Protein AF-A0A1V2IPN2-F1 (afdb_monomer_lite)

Foldseek 3Di:
DDDDDDDPPPDDPPVVVVVVVLVVVLLVLLLVLLVVCVVVVVDDDPVVSVVSNPDSQCVVPVVDPSNLSSDPDPSQPDDDPPRDRDDDDDDD

Radius of gyration: 20.8 Å; chains: 1; bounding box: 39×25×79 Å

pLDDT: mean 72.09, std 19.65, range [37.69, 93.38]

Secondary structure (DSSP, 8-state):
------------SHHHHHHHHHHHHHHHHHHHHHHHHHHTTS---HHHHHHHHHS-GGGG-TTS-HHHHT-SS---S---TT----------

Sequence (92 aa):
MSGADGNIHEQTEDELVADTALDSHAAKLRNSLADELVADGSIVSEEIELAVRTVPRHLFAPDVPLEDAYANDIVPTKRDEHGITISSIFVP

Structure (mmCIF, N/CA/C/O backbone):
data_AF-A0A1V2IPN2-F1
#
_entry.id   AF-A0A1V2IPN2-F1
#
loop_
_atom_site.group_PDB
_atom_site.id
_atom_site.type_symbol
_atom_site.label_atom_id
_atom_site.label_alt_id
_atom_site.label_comp_id
_atom_site.label_asym_id
_atom_site.label_entity_id
_atom_site.label_seq_id
_atom_site.pdbx_PDB_ins_code
_atom_site.Cartn_x
_atom_site.Cartn_y
_atom_site.Cartn_z
_atom_site.occupancy
_atom_site.B_iso_or_equiv
_atom_site.auth_seq_id
_atom_site.auth_comp_id
_atom_site.auth_asym_id
_atom_site.auth_atom_id
_atom_site.pdbx_PDB_model_num
ATOM 1 N N . MET A 1 1 ? -3.607 18.088 -59.551 1.00 43.41 1 MET A N 1
ATOM 2 C CA . MET A 1 1 ? -2.704 16.966 -59.220 1.00 43.41 1 MET A CA 1
ATOM 3 C C . MET A 1 1 ? -2.288 17.107 -57.771 1.00 43.41 1 MET A C 1
ATOM 5 O O . MET A 1 1 ? -1.767 18.162 -57.453 1.00 43.41 1 MET A O 1
ATOM 9 N N . SER A 1 2 ? -2.513 16.049 -56.984 1.00 48.75 2 SER A N 1
ATOM 10 C CA . SER A 1 2 ? -1.777 15.676 -55.762 1.00 48.75 2 SER A CA 1
ATOM 11 C C . SER A 1 2 ? -1.808 16.693 -54.607 1.00 48.75 2 SER A C 1
ATOM 13 O O . SER A 1 2 ? -1.226 17.759 -54.710 1.00 48.75 2 SER A O 1
ATOM 15 N N . GLY A 1 3 ? -2.504 16.468 -53.494 1.00 48.75 3 GLY A N 1
ATOM 16 C CA . GLY A 1 3 ? -2.499 15.252 -52.681 1.00 48.75 3 GLY A CA 1
ATOM 17 C C . GLY A 1 3 ? -1.472 15.443 -51.563 1.00 48.75 3 GLY A C 1
ATOM 18 O O . GLY A 1 3 ? -0.277 15.379 -51.833 1.00 48.75 3 GLY A O 1
ATOM 19 N N . ALA A 1 4 ? -1.952 15.726 -50.354 1.00 48.91 4 ALA A N 1
ATOM 20 C CA . ALA A 1 4 ? -1.203 15.645 -49.100 1.00 48.91 4 ALA A CA 1
ATOM 21 C C . ALA A 1 4 ? -2.214 15.479 -47.954 1.00 48.91 4 ALA A C 1
ATOM 23 O O . ALA A 1 4 ? -2.351 16.329 -47.076 1.00 48.91 4 ALA A O 1
ATOM 24 N N . ASP A 1 5 ? -2.979 14.393 -48.041 1.00 53.50 5 ASP A N 1
ATOM 25 C CA . ASP A 1 5 ? -3.673 13.809 -46.903 1.00 53.50 5 ASP A CA 1
ATOM 26 C C . ASP A 1 5 ? -2.655 13.090 -46.012 1.00 53.50 5 ASP A C 1
ATOM 28 O O . ASP A 1 5 ? -1.742 12.430 -46.509 1.00 53.50 5 ASP A O 1
ATOM 32 N N . GLY A 1 6 ? -2.879 13.166 -44.701 1.00 53.38 6 GLY A N 1
ATOM 33 C CA . GLY A 1 6 ? -2.455 12.130 -43.766 1.00 53.38 6 GLY A CA 1
ATOM 34 C C . GLY A 1 6 ? -1.091 12.331 -43.116 1.00 53.38 6 GLY A C 1
ATOM 35 O O . GLY A 1 6 ? -0.083 11.843 -43.611 1.00 53.38 6 GLY A O 1
ATOM 36 N N . ASN A 1 7 ? -1.093 12.932 -41.925 1.00 46.09 7 ASN A N 1
ATOM 37 C CA . ASN A 1 7 ? -0.409 12.310 -40.791 1.00 46.09 7 ASN A CA 1
ATOM 38 C C . ASN A 1 7 ? -0.996 12.817 -39.465 1.00 46.09 7 ASN A C 1
ATOM 40 O O . ASN A 1 7 ? -0.325 13.499 -38.692 1.00 46.09 7 ASN A O 1
ATOM 44 N N . ILE A 1 8 ? -2.269 12.507 -39.203 1.00 53.38 8 ILE A N 1
ATOM 45 C CA . ILE A 1 8 ? -2.689 12.362 -37.809 1.00 53.38 8 ILE A CA 1
ATOM 46 C C . ILE A 1 8 ? -2.131 11.010 -37.384 1.00 53.38 8 ILE A C 1
ATOM 48 O O . ILE A 1 8 ? -2.581 9.974 -37.859 1.00 53.38 8 ILE A O 1
ATOM 52 N N . HIS A 1 9 ? -1.039 11.037 -36.622 1.00 44.59 9 HIS A N 1
ATOM 53 C CA . HIS A 1 9 ? -0.503 9.831 -36.016 1.00 44.59 9 HIS A CA 1
ATOM 54 C C . HIS A 1 9 ? -1.649 9.171 -35.250 1.00 44.59 9 HIS A C 1
ATOM 56 O O . HIS A 1 9 ? -2.232 9.778 -34.353 1.00 44.59 9 HIS A O 1
ATOM 62 N N . GLU A 1 10 ? -1.979 7.957 -35.670 1.00 46.72 10 GLU A N 1
ATOM 63 C CA . GLU A 1 10 ? -2.863 6.999 -35.019 1.00 46.72 10 GLU A CA 1
ATOM 64 C C . GLU A 1 10 ? -2.190 6.577 -33.707 1.00 46.72 10 GLU A C 1
ATOM 66 O O . GLU A 1 10 ? -1.627 5.498 -33.556 1.00 46.72 10 GLU A O 1
ATOM 71 N N . GLN A 1 11 ? -2.113 7.533 -32.787 1.00 42.00 11 GLN A N 1
ATOM 72 C CA . GLN A 1 11 ? -1.606 7.337 -31.453 1.00 42.00 11 GLN A CA 1
ATOM 73 C C . GLN A 1 11 ? -2.738 6.731 -30.624 1.00 42.00 11 GLN A C 1
ATOM 75 O O . GLN A 1 11 ? -3.667 7.412 -30.199 1.00 42.00 11 GLN A O 1
ATOM 80 N N . THR A 1 12 ? -2.564 5.434 -30.359 1.00 55.09 12 THR A N 1
ATOM 81 C CA . THR A 1 12 ? -2.544 4.961 -28.975 1.00 55.09 12 THR A CA 1
ATOM 82 C C . THR A 1 12 ? -3.876 4.463 -28.400 1.00 55.09 12 THR A C 1
ATOM 84 O O . THR A 1 12 ? -4.368 4.945 -27.385 1.00 55.09 12 THR A O 1
ATOM 87 N N . GLU A 1 13 ? -4.435 3.412 -28.996 1.00 54.44 13 GLU A N 1
ATOM 88 C CA . GLU A 1 13 ? -5.438 2.583 -28.304 1.00 54.44 13 GLU A CA 1
ATOM 89 C C . GLU A 1 13 ? -4.768 1.555 -27.365 1.00 54.44 13 GLU A C 1
ATOM 91 O O . GLU A 1 13 ? -5.335 1.188 -26.342 1.00 54.44 13 GLU A O 1
ATOM 96 N N . ASP A 1 14 ? -3.527 1.148 -27.660 1.00 53.88 14 ASP A N 1
ATOM 97 C CA . ASP A 1 14 ? -2.801 0.087 -26.939 1.00 53.88 14 ASP A CA 1
ATOM 98 C C . ASP A 1 14 ? -2.165 0.567 -25.608 1.00 53.88 14 ASP A C 1
ATOM 100 O O . ASP A 1 14 ? -2.225 -0.122 -24.592 1.00 53.88 14 ASP A O 1
ATOM 104 N N . GLU A 1 15 ? -1.630 1.795 -25.548 1.00 55.16 15 GLU A N 1
ATOM 105 C CA . GLU A 1 15 ? -1.040 2.371 -24.312 1.00 55.16 15 GLU A CA 1
ATOM 106 C C . GLU A 1 15 ? -2.128 2.766 -23.298 1.00 55.16 15 GLU A C 1
ATOM 108 O O . GLU A 1 15 ? -1.953 2.568 -22.101 1.00 55.16 15 GLU A O 1
ATOM 113 N N . LEU A 1 16 ? -3.294 3.246 -23.761 1.00 61.38 16 LEU A N 1
ATOM 114 C CA . LEU A 1 16 ? -4.425 3.589 -22.885 1.00 61.38 16 LEU A CA 1
ATOM 115 C C . LEU A 1 16 ? -4.984 2.342 -22.174 1.00 61.38 16 LEU A C 1
ATOM 117 O O . LEU A 1 16 ? -5.412 2.399 -21.016 1.00 61.38 16 LEU A O 1
ATOM 121 N N . VAL A 1 17 ? -4.970 1.198 -22.864 1.00 67.31 17 VAL A N 1
ATOM 122 C CA . VAL A 1 17 ? -5.375 -0.096 -22.303 1.00 67.31 17 VAL A CA 1
ATOM 123 C C . VAL A 1 17 ? -4.329 -0.610 -21.314 1.00 67.31 17 VAL A C 1
ATOM 125 O O . VAL A 1 17 ? -4.709 -1.129 -20.262 1.00 67.31 17 VAL A O 1
ATOM 128 N N . ALA A 1 18 ? -3.037 -0.421 -21.597 1.00 71.94 18 ALA A N 1
ATOM 129 C CA . ALA A 1 18 ? -1.957 -0.769 -20.676 1.00 71.94 18 ALA A CA 1
ATOM 130 C C . ALA A 1 18 ? -2.029 0.035 -19.365 1.00 71.94 18 ALA A C 1
ATOM 132 O O . ALA A 1 18 ? -1.988 -0.565 -18.290 1.00 71.94 18 ALA A O 1
ATOM 133 N N . ASP A 1 19 ? -2.239 1.352 -19.439 1.00 74.88 19 ASP A N 1
ATOM 134 C CA . ASP A 1 19 ? -2.396 2.217 -18.261 1.00 74.88 19 ASP A CA 1
ATOM 135 C C . ASP A 1 19 ? -3.634 1.844 -17.438 1.00 74.88 19 ASP A C 1
ATOM 137 O O . ASP A 1 19 ? -3.568 1.720 -16.216 1.00 74.88 19 ASP A O 1
ATOM 141 N N . THR A 1 20 ? -4.764 1.570 -18.095 1.00 80.19 20 THR A N 1
ATOM 142 C CA . THR A 1 20 ? -5.995 1.148 -17.403 1.00 80.19 20 THR A CA 1
ATOM 143 C C . THR A 1 20 ? -5.830 -0.220 -16.727 1.00 80.19 20 T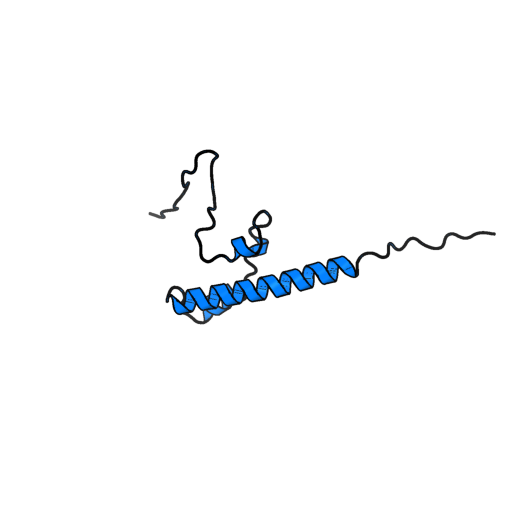HR A C 1
ATOM 145 O O . THR A 1 20 ? -6.334 -0.447 -15.620 1.00 80.19 20 THR A O 1
ATOM 148 N N . ALA A 1 21 ? -5.123 -1.154 -17.372 1.00 82.62 21 ALA A N 1
ATOM 149 C CA . ALA A 1 21 ? -4.818 -2.464 -16.803 1.00 82.62 21 ALA A CA 1
ATOM 150 C C . ALA A 1 21 ? -3.853 -2.356 -15.611 1.00 82.62 21 ALA A C 1
ATOM 152 O O . ALA A 1 21 ? -4.058 -3.038 -14.601 1.00 82.62 21 ALA A O 1
ATOM 153 N N . LEU A 1 22 ? -2.855 -1.473 -15.700 1.00 86.12 22 LEU A N 1
ATOM 154 C CA . LEU A 1 22 ? -1.926 -1.165 -14.617 1.00 86.12 22 LEU A CA 1
ATOM 155 C C . LEU A 1 22 ? -2.657 -0.546 -13.424 1.00 86.12 22 LEU A C 1
ATOM 157 O O . LEU A 1 22 ? -2.484 -1.020 -12.303 1.00 86.12 22 LEU A O 1
ATOM 161 N N . ASP A 1 23 ? -3.541 0.423 -13.657 1.00 87.69 23 ASP A N 1
ATOM 162 C CA . ASP A 1 23 ? -4.327 1.068 -12.600 1.00 87.69 23 ASP A CA 1
ATOM 163 C C . ASP A 1 23 ? -5.275 0.071 -11.910 1.00 87.69 23 ASP A C 1
ATOM 165 O O . ASP A 1 23 ? -5.351 -0.011 -10.680 1.00 87.69 23 ASP A O 1
ATOM 169 N N 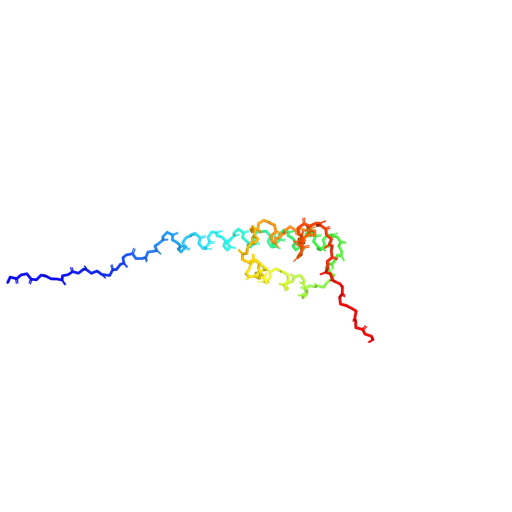. SER A 1 24 ? -5.907 -0.804 -12.700 1.00 90.44 24 SER A N 1
ATOM 170 C CA . SER A 1 24 ? -6.747 -1.898 -12.196 1.00 90.44 24 SER A CA 1
ATOM 171 C C . SER A 1 24 ? -5.956 -2.905 -11.354 1.00 90.44 24 SER A C 1
ATOM 173 O O . SER A 1 24 ? -6.461 -3.427 -10.356 1.00 90.44 24 SER A O 1
ATOM 175 N N . HIS A 1 25 ? -4.720 -3.212 -11.747 1.00 92.00 25 HIS A N 1
ATOM 176 C CA . HIS A 1 25 ? -3.844 -4.105 -10.995 1.00 92.00 25 HIS A CA 1
ATOM 177 C C . HIS A 1 25 ? -3.339 -3.444 -9.706 1.00 92.00 25 HIS A C 1
ATOM 179 O O . HIS A 1 25 ? -3.432 -4.044 -8.633 1.00 92.00 25 HIS A O 1
ATOM 185 N N . ALA A 1 26 ? -2.928 -2.178 -9.784 1.00 91.88 26 ALA A N 1
ATOM 186 C CA . ALA A 1 26 ? -2.538 -1.362 -8.643 1.00 91.88 26 ALA A CA 1
ATOM 187 C C . ALA A 1 26 ? -3.675 -1.232 -7.620 1.00 91.88 26 ALA A C 1
ATOM 189 O O . ALA A 1 26 ? -3.436 -1.294 -6.416 1.00 91.88 26 ALA A O 1
ATOM 190 N N . ALA A 1 27 ? -4.925 -1.098 -8.076 1.00 92.25 27 ALA A N 1
ATOM 191 C CA . ALA A 1 27 ? -6.097 -1.065 -7.206 1.00 92.25 27 ALA A CA 1
ATOM 192 C C . ALA A 1 27 ? -6.291 -2.372 -6.426 1.00 92.25 27 ALA A C 1
ATOM 194 O O . ALA A 1 27 ? -6.605 -2.333 -5.236 1.00 92.25 27 ALA A O 1
ATOM 195 N N . LYS A 1 28 ? -6.062 -3.529 -7.060 1.00 92.88 28 LYS A N 1
ATOM 196 C CA . LYS A 1 28 ? -6.135 -4.834 -6.382 1.00 92.88 28 LYS A CA 1
ATOM 197 C C . LYS A 1 28 ? -5.063 -4.964 -5.303 1.00 92.88 28 LYS A C 1
ATOM 199 O O . LYS A 1 28 ? -5.393 -5.314 -4.175 1.00 92.88 28 LYS A O 1
ATOM 204 N N . LEU A 1 29 ? -3.813 -4.640 -5.635 1.00 93.00 29 LEU A N 1
ATOM 205 C CA . LEU A 1 29 ? -2.691 -4.701 -4.692 1.00 93.00 29 LEU A CA 1
ATOM 206 C C . LEU A 1 29 ? -2.889 -3.741 -3.514 1.00 93.00 29 LEU A C 1
ATOM 208 O O . LEU A 1 29 ? -2.732 -4.127 -2.361 1.00 93.00 29 LEU A O 1
ATOM 212 N N . ARG A 1 30 ? -3.335 -2.513 -3.794 1.00 93.12 30 ARG A N 1
ATOM 213 C CA . ARG A 1 30 ? -3.652 -1.508 -2.774 1.00 93.12 30 ARG A CA 1
ATOM 214 C C . ARG A 1 30 ? -4.748 -1.969 -1.815 1.00 93.12 30 ARG A C 1
ATOM 216 O O . ARG A 1 30 ? -4.622 -1.765 -0.612 1.00 93.12 30 ARG A O 1
ATOM 223 N N . ASN A 1 31 ? -5.809 -2.585 -2.337 1.00 93.38 31 ASN A N 1
ATOM 224 C CA . ASN A 1 31 ? -6.884 -3.118 -1.505 1.00 93.38 31 ASN A CA 1
ATOM 225 C C . ASN A 1 31 ? -6.416 -4.296 -0.648 1.00 93.38 31 ASN A C 1
ATOM 227 O O . ASN A 1 31 ? -6.746 -4.319 0.531 1.00 93.38 31 ASN A O 1
ATOM 231 N N . SER A 1 32 ? -5.608 -5.201 -1.209 1.00 91.75 32 SER A N 1
ATOM 232 C CA . SER A 1 32 ? -5.025 -6.322 -0.462 1.00 91.75 32 SER A CA 1
ATOM 233 C C . SER A 1 32 ? -4.146 -5.834 0.691 1.00 91.75 32 SER A C 1
ATOM 235 O O . SER A 1 32 ? -4.302 -6.289 1.818 1.00 91.75 32 SER A O 1
ATOM 237 N N . LEU A 1 33 ? -3.275 -4.850 0.439 1.00 89.75 33 LEU A N 1
ATOM 238 C CA . LEU A 1 33 ? -2.440 -4.249 1.481 1.00 89.75 33 LEU A CA 1
ATOM 239 C C . LEU A 1 33 ? -3.290 -3.589 2.578 1.00 89.75 33 LEU A C 1
ATOM 241 O O . LEU A 1 33 ? -2.993 -3.730 3.761 1.00 89.75 33 LEU A O 1
ATOM 245 N N . ALA A 1 34 ? -4.351 -2.870 2.202 1.00 89.94 34 ALA A N 1
ATOM 246 C CA . ALA A 1 34 ? -5.259 -2.269 3.174 1.00 89.94 34 ALA A CA 1
ATOM 247 C C . ALA A 1 34 ? -5.945 -3.336 4.047 1.00 89.94 34 ALA A C 1
ATOM 249 O O . ALA A 1 34 ? -6.008 -3.162 5.262 1.00 89.94 34 ALA A O 1
ATOM 250 N N . ASP A 1 35 ? -6.394 -4.446 3.451 1.00 90.88 35 ASP A N 1
ATOM 251 C CA . ASP A 1 35 ? -7.000 -5.570 4.178 1.00 90.88 35 ASP A CA 1
ATOM 252 C C . ASP A 1 35 ? -6.017 -6.178 5.192 1.00 90.88 35 ASP A C 1
ATOM 254 O O . ASP A 1 35 ? -6.381 -6.414 6.345 1.00 90.88 35 ASP A O 1
ATOM 258 N N . GLU A 1 36 ? -4.758 -6.383 4.793 1.00 89.31 36 GLU A N 1
ATOM 259 C CA . GLU A 1 36 ? -3.702 -6.895 5.673 1.00 89.31 36 GLU A CA 1
ATOM 260 C C . GLU A 1 36 ? -3.415 -5.954 6.849 1.00 89.31 36 GLU A C 1
ATOM 262 O O . GLU A 1 36 ? -3.341 -6.400 7.992 1.00 89.31 36 GLU A O 1
ATOM 267 N N . LEU A 1 37 ? -3.294 -4.648 6.593 1.00 88.31 37 LEU A N 1
ATOM 268 C CA . LEU A 1 37 ? -3.008 -3.650 7.629 1.00 88.31 37 LEU A CA 1
ATOM 269 C C . LEU A 1 37 ? -4.158 -3.486 8.632 1.00 88.31 37 LEU A C 1
ATOM 271 O O . LEU A 1 37 ? -3.917 -3.226 9.812 1.00 88.31 37 LEU A O 1
ATOM 275 N N . VAL A 1 38 ? -5.405 -3.639 8.182 1.00 89.00 38 VAL A N 1
ATOM 276 C CA . VAL A 1 38 ? -6.575 -3.681 9.071 1.00 89.00 38 VAL A CA 1
ATOM 277 C C . VAL A 1 38 ? -6.570 -4.971 9.895 1.00 89.00 38 VAL A C 1
ATOM 279 O O . VAL A 1 38 ? -6.784 -4.922 11.106 1.00 89.00 38 VAL A O 1
ATOM 282 N N . ALA A 1 39 ? -6.283 -6.119 9.273 1.00 87.69 39 ALA A N 1
ATOM 283 C CA . ALA A 1 39 ? -6.240 -7.413 9.957 1.00 87.69 39 ALA A CA 1
ATOM 284 C C . ALA A 1 39 ? -5.135 -7.495 11.027 1.00 87.69 39 ALA A C 1
ATOM 286 O O . ALA A 1 39 ? -5.345 -8.100 12.077 1.00 87.69 39 ALA A O 1
ATOM 287 N N . ASP A 1 40 ? -3.988 -6.860 10.782 1.00 86.50 40 ASP A N 1
ATOM 288 C CA . ASP A 1 40 ? -2.875 -6.734 11.733 1.00 86.50 40 ASP A CA 1
ATOM 289 C C . ASP A 1 40 ? -3.166 -5.731 12.873 1.00 86.50 40 ASP A C 1
ATOM 291 O O . ASP A 1 40 ? -2.443 -5.659 13.865 1.00 86.50 40 ASP A O 1
ATOM 295 N N . GLY A 1 41 ? -4.249 -4.951 12.770 1.00 86.69 41 GLY A N 1
ATOM 296 C CA . GLY A 1 41 ? -4.591 -3.899 13.732 1.00 86.69 41 GLY A CA 1
ATOM 297 C C . GLY A 1 41 ? -3.738 -2.632 13.597 1.00 86.69 41 GLY A C 1
ATOM 298 O O . GLY A 1 41 ? -3.829 -1.740 14.442 1.00 86.69 41 GLY A O 1
ATOM 299 N N . SER A 1 42 ? -2.937 -2.531 12.533 1.00 84.94 42 SER A N 1
ATOM 300 C CA . SER A 1 42 ? -2.135 -1.352 12.185 1.00 84.94 42 SER A CA 1
ATOM 301 C C . SER A 1 42 ? -3.006 -0.174 11.709 1.00 84.94 42 SER A C 1
ATOM 303 O O . SER A 1 42 ? -2.657 0.987 11.927 1.00 84.94 42 SER A O 1
ATOM 305 N N . ILE A 1 43 ? -4.166 -0.453 11.101 1.00 88.94 43 ILE A N 1
ATOM 306 C CA . ILE A 1 43 ? -5.204 0.536 10.773 1.00 88.94 43 ILE A CA 1
ATOM 307 C C . ILE A 1 43 ? -6.429 0.290 11.654 1.00 88.94 43 ILE A C 1
ATOM 309 O O . ILE A 1 43 ? -7.056 -0.762 11.585 1.00 88.94 43 ILE A O 1
ATOM 313 N N . VAL A 1 44 ? -6.784 1.290 12.461 1.00 85.81 44 VAL A N 1
ATOM 314 C CA . VAL A 1 44 ? -7.912 1.224 13.410 1.00 85.81 44 VAL A CA 1
ATOM 315 C C . VAL A 1 44 ? -9.063 2.173 13.070 1.00 85.81 44 VAL A C 1
ATOM 317 O O . VAL A 1 44 ? -10.154 2.028 13.615 1.00 85.81 44 VAL A O 1
ATOM 320 N N . SER A 1 45 ? -8.827 3.144 12.183 1.00 92.12 45 SER A N 1
ATOM 321 C CA . SER A 1 45 ? -9.803 4.171 11.807 1.00 92.12 45 SER A CA 1
ATOM 322 C C . SER A 1 45 ? -10.255 3.990 10.365 1.00 92.12 45 SER A C 1
ATOM 324 O O . SER A 1 45 ? -9.423 3.855 9.466 1.00 92.12 45 SER A O 1
ATOM 326 N N . GLU A 1 46 ? -11.563 4.094 10.139 1.00 88.44 46 GLU A N 1
ATOM 327 C CA . GLU A 1 46 ? -12.174 4.013 8.808 1.00 88.44 46 GLU A CA 1
ATOM 328 C C . GLU A 1 46 ? -11.645 5.111 7.869 1.00 88.44 46 GLU A C 1
ATOM 330 O O . GLU A 1 46 ? -11.390 4.855 6.692 1.00 88.44 46 GLU A O 1
ATOM 335 N N . GLU A 1 47 ? -11.367 6.320 8.383 1.00 91.12 47 GLU A N 1
ATOM 336 C CA . GLU A 1 47 ? -10.783 7.382 7.554 1.00 91.12 47 GLU A CA 1
ATOM 337 C C . GLU A 1 47 ? -9.361 7.042 7.076 1.00 91.12 47 GLU A C 1
ATOM 339 O O . GLU A 1 47 ? -8.973 7.413 5.966 1.00 91.12 47 GLU A O 1
ATOM 344 N N . ILE A 1 48 ? -8.585 6.321 7.893 1.00 89.06 48 ILE A N 1
ATOM 345 C CA . ILE A 1 48 ? -7.224 5.894 7.543 1.00 89.06 48 ILE A CA 1
ATOM 346 C C . ILE A 1 48 ? -7.285 4.760 6.520 1.00 89.06 48 ILE A C 1
ATOM 348 O O . ILE A 1 48 ? -6.553 4.798 5.533 1.00 89.06 48 ILE A O 1
ATOM 352 N N . GLU A 1 49 ? -8.184 3.791 6.707 1.00 90.94 49 GLU A N 1
ATOM 353 C CA . GLU A 1 49 ? -8.417 2.726 5.728 1.00 90.94 49 GLU A CA 1
ATOM 354 C C . GLU A 1 49 ? -8.772 3.314 4.358 1.00 90.94 49 GLU A C 1
ATOM 356 O O . GLU A 1 49 ? -8.147 2.979 3.348 1.00 90.94 49 GLU A O 1
ATOM 361 N N . LEU A 1 50 ? -9.722 4.254 4.323 1.00 91.31 50 LEU A N 1
ATOM 362 C CA . LEU A 1 50 ? -10.139 4.912 3.089 1.00 91.31 50 LEU A CA 1
ATOM 363 C C . LEU A 1 50 ? -8.975 5.650 2.420 1.00 91.31 50 LEU A C 1
ATOM 365 O O . LEU A 1 50 ? -8.805 5.560 1.201 1.00 91.31 50 LEU A O 1
ATOM 369 N N . ALA A 1 51 ? -8.155 6.358 3.199 1.00 90.81 51 ALA A N 1
ATOM 370 C CA . ALA A 1 51 ? -6.981 7.043 2.676 1.00 90.81 51 ALA A CA 1
ATOM 371 C C . ALA A 1 51 ? -5.998 6.054 2.029 1.00 90.81 51 ALA A C 1
ATOM 373 O O . ALA A 1 51 ? -5.584 6.259 0.885 1.00 90.81 51 ALA A O 1
ATOM 374 N N . VAL A 1 52 ? -5.684 4.943 2.701 1.00 89.19 52 VAL A N 1
ATOM 375 C CA . VAL A 1 52 ? -4.783 3.903 2.175 1.00 89.19 52 VAL A CA 1
ATOM 376 C C . VAL A 1 52 ? -5.349 3.263 0.902 1.00 89.19 52 VAL A C 1
ATOM 378 O O . VAL A 1 52 ? -4.606 3.041 -0.055 1.00 89.19 52 VAL A O 1
ATOM 381 N N . ARG A 1 53 ? -6.667 3.044 0.832 1.00 92.38 53 ARG A N 1
ATOM 382 C CA . ARG A 1 53 ? -7.353 2.515 -0.362 1.00 92.38 53 ARG A CA 1
ATOM 383 C C . ARG A 1 53 ? -7.471 3.507 -1.514 1.00 92.38 53 ARG A C 1
ATOM 385 O O . ARG A 1 53 ? -7.738 3.089 -2.641 1.00 92.38 53 ARG A O 1
ATOM 392 N N . THR A 1 54 ? -7.282 4.797 -1.267 1.00 91.56 54 THR A N 1
ATOM 393 C CA . THR A 1 54 ? -7.457 5.840 -2.288 1.00 91.56 54 THR A CA 1
ATOM 394 C C . THR A 1 54 ? -6.124 6.304 -2.860 1.00 91.56 54 THR A C 1
ATOM 396 O O . THR A 1 54 ? -6.036 6.577 -4.053 1.00 91.56 54 THR A O 1
ATOM 399 N N . VAL A 1 55 ? -5.071 6.377 -2.043 1.00 91.94 55 VAL A N 1
ATOM 400 C CA . VAL A 1 55 ? -3.790 6.953 -2.467 1.00 91.94 55 VAL A CA 1
ATOM 401 C C . VAL A 1 55 ? -3.015 5.979 -3.374 1.00 91.94 55 VAL A C 1
ATOM 403 O O . VAL A 1 55 ? -2.634 4.885 -2.941 1.00 91.94 55 VAL A O 1
ATOM 406 N N . PRO A 1 56 ? -2.706 6.358 -4.628 1.00 89.50 56 PRO A N 1
ATOM 407 C CA . PRO A 1 56 ? -1.918 5.533 -5.539 1.00 89.50 56 PRO A CA 1
ATOM 408 C C . PRO A 1 56 ? -0.422 5.604 -5.181 1.00 89.50 56 PRO A C 1
ATOM 410 O O . PRO A 1 56 ? 0.356 6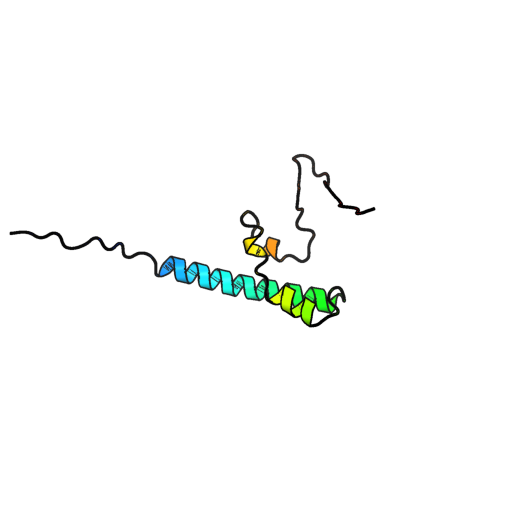.324 -5.802 1.00 89.50 56 PRO A O 1
ATOM 413 N N . ARG A 1 57 ? -0.012 4.847 -4.153 1.00 89.19 57 ARG A N 1
ATOM 414 C CA . ARG A 1 57 ? 1.374 4.794 -3.643 1.00 89.19 57 ARG A CA 1
ATOM 415 C C . ARG A 1 57 ? 2.436 4.578 -4.734 1.00 89.19 57 ARG A C 1
ATOM 417 O O . ARG A 1 57 ? 3.508 5.165 -4.640 1.00 89.19 57 ARG A O 1
ATOM 424 N N . HIS A 1 58 ? 2.132 3.795 -5.769 1.00 86.81 58 HIS A N 1
ATOM 425 C CA . HIS A 1 58 ? 3.044 3.501 -6.881 1.00 86.81 58 HIS A CA 1
ATOM 426 C C . HIS A 1 58 ? 3.491 4.747 -7.669 1.00 86.81 58 HIS A C 1
ATOM 428 O O . HIS A 1 58 ? 4.618 4.785 -8.150 1.00 86.81 58 HIS A O 1
ATOM 434 N N . LEU A 1 59 ? 2.678 5.812 -7.721 1.00 87.25 59 LEU A N 1
ATOM 435 C CA . LEU A 1 59 ? 3.066 7.073 -8.373 1.00 87.25 59 LEU A CA 1
ATOM 436 C C . LEU A 1 59 ? 4.204 7.804 -7.640 1.00 87.25 59 LEU A C 1
ATOM 438 O O . LEU A 1 59 ? 4.872 8.652 -8.225 1.00 87.25 59 LEU A O 1
ATOM 442 N N . PHE A 1 60 ? 4.437 7.478 -6.366 1.00 84.06 60 PHE A N 1
ATOM 443 C CA . PHE A 1 60 ? 5.519 8.045 -5.558 1.00 84.06 60 PHE A CA 1
ATOM 444 C C . PHE A 1 60 ? 6.802 7.198 -5.594 1.00 84.06 60 PHE A C 1
ATOM 446 O O . PHE A 1 60 ? 7.801 7.594 -4.997 1.00 84.06 60 PHE A O 1
ATOM 453 N N . ALA A 1 61 ? 6.785 6.048 -6.276 1.00 82.94 61 ALA A N 1
ATOM 454 C CA . ALA A 1 61 ? 7.916 5.131 -6.399 1.00 82.94 61 ALA A CA 1
ATOM 455 C C . ALA A 1 61 ? 8.053 4.620 -7.851 1.00 82.94 61 ALA A C 1
ATOM 457 O O . ALA A 1 61 ? 7.891 3.426 -8.094 1.00 82.94 61 ALA A O 1
ATOM 458 N N . 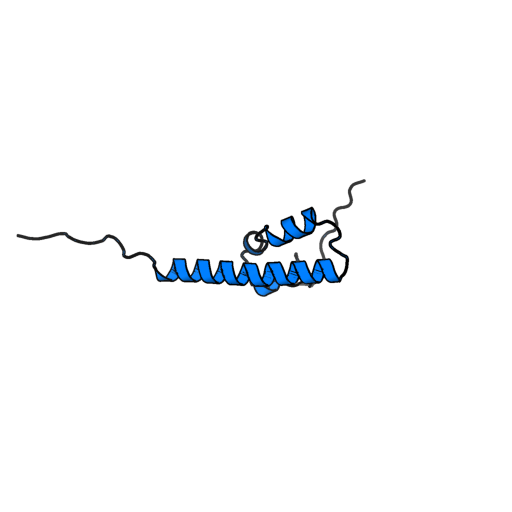PRO A 1 62 ? 8.342 5.508 -8.824 1.00 80.31 62 PRO A N 1
ATOM 459 C CA . PRO A 1 62 ? 8.362 5.152 -10.248 1.00 80.31 62 PRO A CA 1
ATOM 460 C C . PRO A 1 62 ? 9.447 4.126 -10.610 1.00 80.31 62 PRO A C 1
ATOM 462 O O . PRO A 1 62 ? 9.294 3.394 -11.582 1.00 80.31 62 PRO A O 1
ATOM 465 N N . ASP A 1 63 ? 10.522 4.054 -9.823 1.00 83.94 63 ASP A N 1
ATOM 466 C CA . ASP A 1 63 ? 11.638 3.125 -10.037 1.00 83.94 63 ASP A CA 1
ATOM 467 C C . ASP A 1 63 ? 11.439 1.761 -9.342 1.00 83.94 63 ASP A C 1
ATOM 469 O O . ASP A 1 63 ? 12.321 0.903 -9.396 1.00 83.94 63 ASP A O 1
ATOM 473 N N . VAL A 1 64 ? 10.309 1.557 -8.653 1.00 84.06 64 VAL A N 1
ATOM 474 C CA . VAL A 1 64 ? 10.009 0.336 -7.891 1.00 84.06 64 VAL A CA 1
ATOM 475 C C . VAL A 1 64 ? 8.938 -0.479 -8.625 1.00 84.06 64 VAL A C 1
ATOM 477 O O . VAL A 1 64 ? 7.931 0.093 -9.050 1.00 84.06 64 VAL A O 1
ATOM 480 N N . PRO A 1 65 ? 9.103 -1.811 -8.765 1.00 87.12 65 PRO A N 1
ATOM 481 C CA . PRO A 1 65 ? 8.062 -2.669 -9.316 1.00 87.12 65 PRO A CA 1
ATOM 482 C C . PRO A 1 65 ? 6.733 -2.498 -8.575 1.00 87.12 65 PRO A C 1
ATOM 484 O O . PRO A 1 65 ? 6.699 -2.330 -7.358 1.00 87.12 65 PRO A O 1
ATOM 487 N N . LEU A 1 66 ? 5.620 -2.570 -9.304 1.00 86.75 66 LEU A N 1
ATOM 488 C CA . LEU A 1 66 ? 4.292 -2.303 -8.747 1.00 86.75 66 LEU A CA 1
ATOM 489 C C . LEU A 1 66 ? 3.944 -3.213 -7.555 1.00 86.75 66 LEU A C 1
ATOM 491 O O . LEU A 1 66 ? 3.350 -2.754 -6.582 1.00 86.75 66 LEU A O 1
ATOM 495 N N . GLU A 1 67 ? 4.333 -4.485 -7.625 1.00 85.81 67 GLU A N 1
ATOM 496 C CA . GLU A 1 67 ? 4.154 -5.455 -6.540 1.00 85.81 67 GLU A CA 1
ATOM 497 C C . GLU A 1 67 ? 4.951 -5.050 -5.294 1.00 85.81 67 GLU A C 1
ATOM 499 O O . GLU A 1 67 ? 4.391 -4.989 -4.2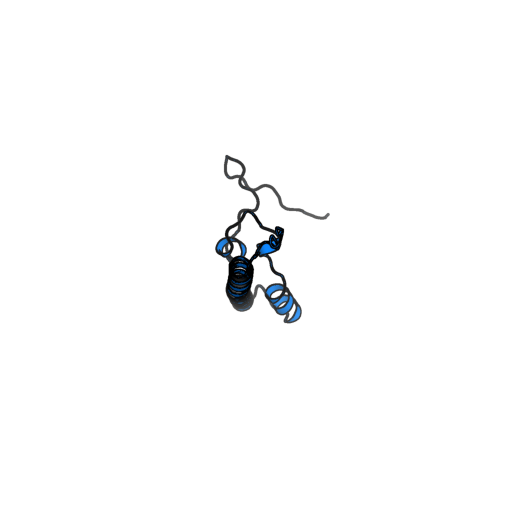02 1.00 85.81 67 GLU A O 1
ATOM 504 N N . ASP A 1 68 ? 6.216 -4.658 -5.466 1.00 84.62 68 ASP A N 1
ATOM 505 C CA . ASP A 1 68 ? 7.084 -4.191 -4.380 1.00 84.62 68 ASP A CA 1
ATOM 506 C C . ASP A 1 68 ? 6.582 -2.873 -3.771 1.00 84.62 68 ASP A C 1
ATOM 508 O O . ASP A 1 68 ? 6.678 -2.661 -2.564 1.00 84.62 68 ASP A O 1
ATOM 512 N N . ALA A 1 69 ? 5.991 -1.985 -4.576 1.00 87.31 69 ALA A N 1
ATOM 513 C CA . ALA A 1 69 ? 5.418 -0.726 -4.098 1.00 87.31 69 ALA A CA 1
ATOM 514 C C . ALA A 1 69 ? 4.229 -0.931 -3.136 1.00 87.31 69 ALA A C 1
ATOM 516 O O . ALA A 1 69 ? 3.937 -0.045 -2.324 1.00 87.31 69 ALA A O 1
ATOM 517 N N . TYR A 1 70 ? 3.557 -2.083 -3.224 1.00 89.06 70 TYR A N 1
ATOM 518 C CA . TYR A 1 70 ? 2.437 -2.484 -2.368 1.00 89.06 70 TYR A CA 1
ATOM 519 C C . TYR A 1 70 ? 2.755 -3.666 -1.450 1.00 89.06 70 TYR A C 1
ATOM 521 O O . TYR A 1 70 ? 1.872 -4.105 -0.715 1.00 89.06 70 TYR A O 1
ATOM 529 N N . ALA A 1 71 ? 3.993 -4.154 -1.444 1.00 84.19 71 ALA A N 1
ATOM 530 C CA . ALA A 1 71 ? 4.416 -5.161 -0.494 1.00 84.19 71 ALA A CA 1
ATOM 531 C C . ALA A 1 71 ? 4.266 -4.612 0.932 1.00 84.19 71 ALA A C 1
ATOM 533 O O . ALA A 1 71 ? 4.717 -3.505 1.243 1.00 84.19 71 ALA A O 1
ATOM 534 N N . ASN A 1 72 ? 3.673 -5.414 1.815 1.00 72.69 72 ASN A N 1
ATOM 535 C CA . ASN A 1 72 ? 3.658 -5.168 3.258 1.00 72.69 72 ASN A CA 1
ATOM 536 C C . ASN A 1 72 ? 5.000 -5.563 3.914 1.00 72.69 72 ASN A C 1
ATOM 538 O O . ASN A 1 72 ? 5.058 -6.012 5.055 1.00 72.69 72 ASN A O 1
ATOM 542 N N . ASP A 1 73 ? 6.083 -5.455 3.146 1.00 61.56 73 ASP A N 1
ATOM 543 C CA . ASP A 1 73 ? 7.457 -5.661 3.577 1.00 61.56 73 ASP A CA 1
ATOM 544 C C . ASP A 1 73 ? 8.143 -4.290 3.632 1.00 61.56 73 ASP A C 1
ATOM 546 O O . ASP A 1 73 ? 7.688 -3.309 3.032 1.00 61.56 73 ASP A O 1
ATOM 550 N N . ILE A 1 74 ? 9.245 -4.190 4.367 1.00 49.09 74 ILE A N 1
ATOM 551 C CA . ILE A 1 74 ? 10.062 -2.983 4.395 1.00 49.09 74 ILE A CA 1
ATOM 552 C C . ILE A 1 74 ? 10.617 -2.793 2.982 1.00 49.09 74 ILE A C 1
ATOM 554 O O . ILE A 1 74 ? 11.660 -3.351 2.647 1.00 49.09 74 ILE A O 1
ATOM 558 N N . VAL A 1 75 ? 9.947 -1.979 2.155 1.00 47.41 75 VAL A N 1
ATOM 559 C CA . VAL A 1 75 ? 10.550 -1.437 0.935 1.00 47.41 75 VAL A CA 1
ATOM 560 C C . VAL A 1 75 ? 11.778 -0.670 1.415 1.00 47.41 75 VAL A C 1
ATOM 562 O O . VAL A 1 75 ? 11.634 0.329 2.124 1.00 47.41 75 VAL A O 1
ATOM 565 N N . PRO A 1 76 ? 12.996 -1.144 1.130 1.00 45.94 76 PRO A N 1
ATOM 566 C CA . PRO A 1 76 ? 14.192 -0.538 1.673 1.00 45.94 76 PRO A CA 1
ATOM 567 C C . PRO A 1 76 ? 14.404 0.781 0.938 1.00 45.94 76 PRO A C 1
ATOM 569 O O . PRO A 1 76 ? 14.983 0.824 -0.141 1.00 45.94 76 PRO A O 1
ATOM 572 N N . THR A 1 77 ? 13.915 1.869 1.532 1.00 44.16 77 THR A N 1
ATOM 573 C CA . THR A 1 77 ? 13.884 3.216 0.941 1.00 44.16 77 THR A CA 1
ATOM 574 C C . THR A 1 77 ? 15.281 3.779 0.645 1.00 44.16 77 THR A C 1
ATOM 576 O O . THR A 1 77 ? 15.413 4.761 -0.076 1.00 44.16 77 THR A O 1
ATOM 579 N N . LYS A 1 78 ? 16.342 3.147 1.159 1.00 37.69 78 LYS A N 1
ATOM 580 C CA . LYS A 1 78 ? 17.737 3.345 0.755 1.00 37.69 78 LYS A CA 1
ATOM 581 C C . LYS A 1 78 ? 18.504 2.046 0.971 1.00 37.69 78 LYS A C 1
ATOM 583 O O . LYS A 1 78 ? 18.637 1.601 2.109 1.00 37.69 78 LYS A O 1
ATOM 588 N N . ARG A 1 79 ? 19.070 1.482 -0.092 1.00 42.12 79 ARG A N 1
ATOM 589 C CA . ARG A 1 79 ? 20.290 0.681 0.029 1.00 42.12 79 ARG A CA 1
ATOM 590 C C . ARG A 1 79 ? 21.417 1.540 -0.522 1.00 42.12 79 ARG A C 1
ATOM 592 O O . ARG A 1 79 ? 21.397 1.879 -1.701 1.00 42.12 79 ARG A O 1
ATOM 599 N N . ASP A 1 80 ? 22.353 1.941 0.337 1.00 40.28 80 ASP A N 1
ATOM 600 C CA . ASP A 1 80 ? 23.689 2.233 -0.171 1.00 40.28 80 ASP A CA 1
ATOM 601 C C . ASP A 1 80 ? 24.289 0.923 -0.715 1.00 40.28 80 ASP A C 1
ATOM 603 O O . ASP A 1 80 ? 23.767 -0.172 -0.478 1.00 40.28 80 ASP A O 1
ATOM 607 N N . GLU A 1 81 ? 25.382 1.017 -1.461 1.00 48.56 81 GLU A N 1
ATOM 608 C CA . GLU A 1 81 ? 26.110 -0.128 -2.024 1.00 48.56 81 GLU A CA 1
ATOM 609 C C . GLU A 1 81 ? 26.613 -1.151 -0.973 1.00 48.56 81 GLU A C 1
ATOM 611 O O . GLU A 1 81 ? 27.204 -2.172 -1.333 1.00 48.56 81 GLU A O 1
ATOM 616 N N . HIS A 1 82 ? 26.349 -0.926 0.322 1.00 50.88 82 HIS A N 1
ATOM 617 C CA . HIS A 1 82 ? 26.802 -1.738 1.450 1.00 50.88 82 HIS A CA 1
ATOM 618 C C . HIS A 1 82 ? 25.707 -2.123 2.470 1.00 50.88 82 HIS A C 1
ATOM 620 O O . HIS A 1 82 ? 26.015 -2.762 3.476 1.00 50.88 82 HIS A O 1
ATOM 626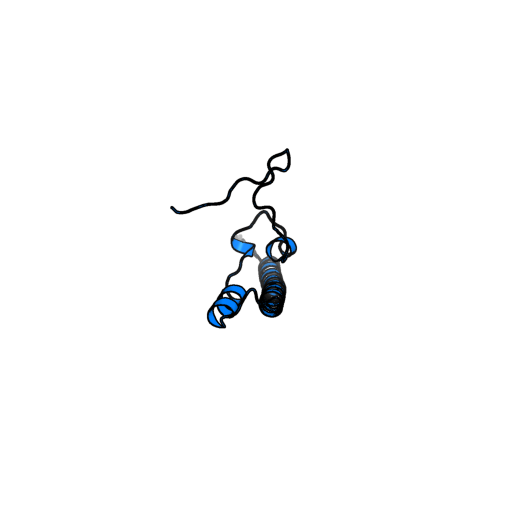 N N . GLY A 1 83 ? 24.426 -1.846 2.202 1.00 53.22 83 GLY A N 1
ATOM 627 C CA . GLY A 1 83 ? 23.298 -2.384 2.968 1.00 53.22 83 GLY A CA 1
ATOM 628 C C . GLY A 1 83 ? 23.065 -1.786 4.363 1.00 53.22 83 GLY A C 1
ATOM 629 O O . GLY A 1 83 ? 22.508 -2.489 5.207 1.00 53.22 83 GLY A O 1
ATOM 630 N N . ILE A 1 84 ? 23.431 -0.523 4.628 1.00 48.31 84 ILE A N 1
ATOM 631 C CA . ILE A 1 84 ? 23.111 0.135 5.913 1.00 48.31 84 ILE A CA 1
ATOM 632 C C . ILE A 1 84 ? 21.963 1.153 5.788 1.00 48.31 84 ILE A C 1
ATOM 634 O O . ILE A 1 84 ? 21.968 2.056 4.956 1.00 48.31 84 ILE A O 1
ATOM 638 N N . THR A 1 85 ? 20.971 1.008 6.675 1.00 46.72 85 THR A N 1
ATOM 639 C CA . THR A 1 85 ? 19.796 1.875 6.852 1.00 46.72 85 THR A CA 1
ATOM 640 C C . THR A 1 85 ? 20.184 3.318 7.192 1.00 46.72 85 THR A C 1
ATOM 642 O O . THR A 1 85 ? 20.768 3.569 8.245 1.00 46.72 85 THR A O 1
ATOM 645 N N . ILE A 1 86 ? 19.772 4.289 6.367 1.00 51.97 86 ILE A N 1
ATOM 646 C CA . ILE A 1 86 ? 19.923 5.730 6.652 1.00 51.97 86 ILE A CA 1
ATOM 647 C C . ILE A 1 86 ? 18.566 6.452 6.636 1.00 51.97 86 ILE A C 1
ATOM 649 O O . ILE A 1 86 ? 18.157 7.016 5.619 1.00 51.97 86 ILE A O 1
ATOM 653 N N . SER A 1 87 ? 17.874 6.405 7.784 1.00 41.38 87 SER A N 1
ATOM 654 C CA . SER A 1 87 ? 17.493 7.583 8.601 1.00 41.38 87 SER A CA 1
ATOM 655 C C . SER A 1 87 ? 16.104 7.504 9.255 1.00 41.38 87 SER A C 1
ATOM 657 O O . SER A 1 87 ? 15.096 7.273 8.598 1.00 41.38 87 SER A O 1
ATOM 659 N N . SER A 1 88 ? 16.078 7.811 10.558 1.00 45.16 88 SER A N 1
ATOM 660 C CA . SER A 1 88 ? 14.907 8.110 11.394 1.00 45.16 88 SER A CA 1
ATOM 661 C C . SER A 1 88 ? 14.857 9.622 11.629 1.00 45.16 88 SER A C 1
ATOM 663 O O . SER A 1 88 ? 15.865 10.191 12.050 1.00 45.16 88 SER A O 1
ATOM 665 N N . ILE A 1 89 ? 13.718 10.282 11.393 1.00 54.41 89 ILE A N 1
ATOM 666 C CA . ILE A 1 89 ? 13.512 11.665 11.850 1.00 54.41 89 ILE A CA 1
ATOM 667 C C . ILE A 1 89 ? 12.920 11.639 13.266 1.00 54.41 89 ILE A C 1
ATOM 669 O O . ILE A 1 89 ? 11.806 11.176 13.478 1.00 54.41 89 ILE A O 1
ATOM 673 N N . PHE A 1 90 ? 13.689 12.094 14.254 1.00 38.25 90 PHE A N 1
ATOM 674 C CA . PHE A 1 90 ? 13.178 12.456 15.579 1.00 38.25 90 PHE A CA 1
ATOM 675 C C . PHE A 1 90 ? 12.876 13.959 15.578 1.00 38.25 90 PHE A C 1
ATOM 677 O O . PHE A 1 90 ? 13.703 14.748 15.119 1.00 38.25 90 PHE A O 1
ATOM 684 N N . VAL A 1 91 ? 11.713 14.353 16.097 1.00 43.44 91 VAL A N 1
ATOM 685 C CA . VAL A 1 91 ? 11.398 15.747 16.451 1.00 43.44 91 VAL A CA 1
ATOM 686 C C . VAL A 1 91 ? 11.618 15.886 17.969 1.00 43.44 91 VAL A C 1
ATOM 688 O O . VAL A 1 91 ? 11.167 14.992 18.687 1.00 43.44 91 VAL A O 1
ATOM 691 N N . PRO A 1 92 ? 12.356 16.905 18.458 1.00 48.50 92 PRO A N 1
ATOM 692 C CA . PRO A 1 92 ? 12.572 17.140 19.891 1.00 48.50 92 PRO A CA 1
ATOM 693 C C . PRO A 1 92 ? 11.310 17.597 20.634 1.00 48.50 92 PRO A C 1
ATOM 695 O O . PRO A 1 92 ? 10.433 18.223 19.996 1.00 48.50 92 PRO A O 1
#